Protein AF-A0A3D1GW24-F1 (afdb_monomer_lite)

Sequence (73 aa):
MSKKNSPCIGVCKFKRDGHCIGCSMTKKQKEMSKKLKKPKQTEAFFAMLVAQQEEMGGYGHWQGAYERKKKRS

pLDDT: mean 86.2, std 12.31, range [33.97, 95.56]

Secondary structure (DSSP, 8-state):
---------S-TT-EETTEETTT---HHHHHHHTT--SHHHHHHHHHHHHHHHHHH---THHHHHHHHHHHH-

Radius of gyration: 11.72 Å; chains: 1; bounding box: 26×26×28 Å

Structure (mmCIF, N/CA/C/O backbone):
data_AF-A0A3D1GW24-F1
#
_entry.id   AF-A0A3D1GW24-F1
#
loop_
_atom_site.group_PDB
_atom_site.id
_atom_site.type_symbol
_atom_site.label_atom_id
_atom_site.label_alt_id
_atom_site.label_comp_id
_atom_site.label_asym_id
_atom_site.label_entity_id
_atom_site.label_seq_id
_atom_site.pdbx_PDB_ins_code
_atom_site.Cartn_x
_atom_site.Cartn_y
_atom_site.Cartn_z
_atom_site.occupancy
_atom_site.B_iso_or_equiv
_atom_site.auth_seq_id
_atom_site.auth_comp_id
_atom_site.auth_asym_id
_atom_site.auth_atom_id
_atom_site.pdbx_PDB_model_num
ATOM 1 N N . MET A 1 1 ? -7.214 13.691 15.203 1.00 36.09 1 MET A N 1
ATOM 2 C CA . MET A 1 1 ? -7.661 12.999 13.972 1.00 36.09 1 MET A CA 1
ATOM 3 C C . MET A 1 1 ? -6.893 11.692 13.861 1.00 36.09 1 MET A C 1
ATOM 5 O O . MET A 1 1 ? -5.698 11.744 13.607 1.00 36.09 1 MET A O 1
ATOM 9 N N . SER A 1 2 ? -7.521 10.546 14.157 1.00 33.97 2 SER A N 1
ATOM 10 C CA . SER A 1 2 ? -6.842 9.241 14.204 1.00 33.97 2 SER A CA 1
ATOM 11 C C . SE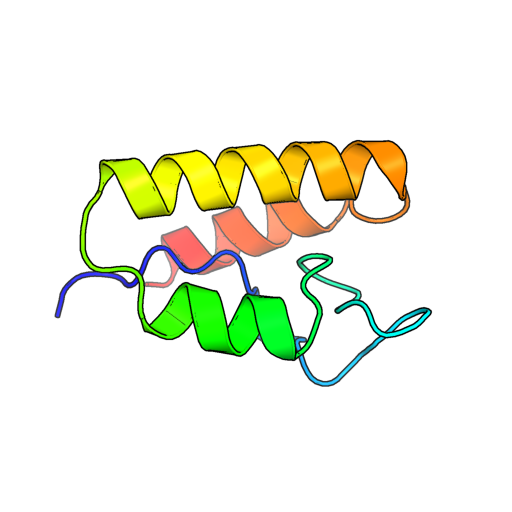R A 1 2 ? -6.007 9.024 12.950 1.00 33.97 2 SER A C 1
ATOM 13 O O . SER A 1 2 ? -6.559 9.006 11.846 1.00 33.97 2 SER A O 1
ATOM 15 N N . LYS A 1 3 ? -4.683 8.909 13.126 1.00 49.09 3 LYS A N 1
ATOM 16 C CA . LYS A 1 3 ? -3.725 8.630 12.055 1.00 49.09 3 LYS A CA 1
ATOM 17 C C . LYS A 1 3 ? -4.249 7.408 11.314 1.00 49.09 3 LYS A C 1
ATOM 19 O O . LYS A 1 3 ? -4.230 6.302 11.846 1.00 49.09 3 LYS A O 1
ATOM 24 N N . LYS A 1 4 ? -4.824 7.613 10.125 1.00 52.94 4 LYS A N 1
ATOM 25 C CA . LYS A 1 4 ? -5.265 6.509 9.274 1.00 52.94 4 LYS A CA 1
ATOM 26 C C . LYS A 1 4 ? -4.005 5.717 8.970 1.00 52.94 4 LYS A C 1
ATOM 28 O O . LYS A 1 4 ? -3.198 6.159 8.154 1.00 52.94 4 LYS A O 1
ATOM 33 N N . ASN A 1 5 ? -3.843 4.587 9.655 1.00 64.00 5 ASN A N 1
ATOM 34 C CA . ASN A 1 5 ? -2.846 3.571 9.359 1.00 64.00 5 ASN A CA 1
ATOM 35 C C . ASN A 1 5 ? -3.174 3.068 7.952 1.00 64.00 5 ASN A C 1
ATOM 37 O O . ASN A 1 5 ? -3.946 2.139 7.769 1.00 64.00 5 ASN A O 1
ATOM 41 N N . SER A 1 6 ? -2.718 3.793 6.938 1.00 73.56 6 SER A N 1
ATOM 42 C CA . SER A 1 6 ? -2.922 3.472 5.536 1.00 73.56 6 SER A CA 1
ATOM 43 C C . SER A 1 6 ? -1.553 3.133 4.964 1.00 73.56 6 SER A C 1
ATOM 45 O O . SER A 1 6 ? -0.691 4.016 4.964 1.00 73.56 6 SER A O 1
ATOM 47 N N . PRO A 1 7 ? -1.371 1.938 4.383 1.00 80.06 7 PRO A N 1
ATOM 48 C CA . PRO A 1 7 ? -0.085 1.492 3.851 1.00 80.06 7 PRO A CA 1
ATOM 49 C C . PRO A 1 7 ? 0.379 2.286 2.617 1.00 80.06 7 PRO A C 1
ATOM 51 O O . PRO A 1 7 ? 1.543 2.213 2.232 1.00 80.06 7 PRO A O 1
ATOM 54 N N . CYS A 1 8 ? -0.489 3.084 1.974 1.00 87.69 8 CYS A N 1
ATOM 55 C CA . CYS A 1 8 ? -0.078 3.911 0.828 1.00 87.69 8 CYS A CA 1
ATOM 56 C C . CYS A 1 8 ? 0.869 5.043 1.264 1.00 87.69 8 CYS A C 1
ATOM 58 O O . CYS A 1 8 ? 0.520 5.879 2.100 1.00 87.69 8 CYS A O 1
ATOM 60 N N . ILE A 1 9 ? 2.020 5.141 0.599 1.00 88.38 9 ILE A N 1
ATOM 61 C CA . ILE A 1 9 ? 3.037 6.196 0.773 1.00 88.38 9 ILE A CA 1
ATOM 62 C C . ILE A 1 9 ? 2.797 7.432 -0.119 1.00 88.38 9 ILE A C 1
ATOM 64 O O . ILE A 1 9 ? 3.678 8.261 -0.291 1.00 88.38 9 ILE A O 1
ATOM 68 N N . GLY A 1 10 ? 1.601 7.570 -0.702 1.00 85.06 10 GLY A N 1
ATOM 69 C CA . GLY A 1 10 ? 1.219 8.730 -1.526 1.00 85.06 10 GLY A CA 1
ATOM 70 C C . GLY A 1 10 ? 1.535 8.607 -3.022 1.00 85.06 10 GLY A C 1
ATOM 71 O O . GLY A 1 10 ? 1.089 9.435 -3.804 1.00 85.06 10 GLY A O 1
ATOM 72 N N . VAL A 1 11 ? 2.199 7.533 -3.453 1.00 88.12 11 VAL A N 1
ATOM 73 C CA . VAL A 1 11 ? 2.590 7.303 -4.862 1.00 88.12 11 VAL A CA 1
ATOM 74 C C . VAL A 1 11 ? 1.566 6.491 -5.660 1.00 88.12 11 VAL A C 1
ATOM 76 O O . VAL A 1 11 ? 1.852 6.019 -6.752 1.00 88.12 11 VAL A O 1
ATOM 79 N N . CYS A 1 12 ? 0.342 6.358 -5.141 1.00 88.50 12 CYS A N 1
ATOM 80 C CA . CYS A 1 12 ? -0.725 5.510 -5.682 1.00 88.50 12 CYS A CA 1
ATOM 81 C C . CYS A 1 12 ? -1.164 5.842 -7.142 1.00 88.50 12 CYS A C 1
ATOM 83 O O . CYS A 1 12 ? -2.026 5.148 -7.681 1.00 88.50 12 CYS A O 1
ATOM 85 N N . LYS A 1 13 ? -0.617 6.899 -7.768 1.00 88.62 13 LYS A N 1
ATOM 86 C CA . LYS A 1 13 ? -0.789 7.225 -9.197 1.00 88.62 13 LYS A CA 1
ATOM 87 C C . LYS A 1 13 ? 0.089 6.370 -10.120 1.00 88.62 13 LYS A C 1
ATOM 89 O O . LYS A 1 13 ? -0.305 6.118 -11.250 1.00 88.62 13 LYS A O 1
ATOM 94 N N . PHE A 1 14 ? 1.233 5.904 -9.625 1.00 91.62 14 PHE A N 1
ATOM 95 C CA . PHE A 1 14 ? 2.171 5.074 -10.373 1.00 91.62 14 PHE A CA 1
ATOM 96 C C . PHE A 1 14 ? 1.856 3.595 -10.145 1.00 91.62 14 PHE A C 1
ATOM 98 O O . PHE A 1 14 ? 1.659 3.169 -9.000 1.00 91.62 14 PHE A O 1
ATOM 105 N N . LYS A 1 15 ? 1.775 2.820 -11.230 1.00 93.19 15 LYS A N 1
ATOM 106 C CA . LYS A 1 15 ? 1.331 1.424 -11.188 1.00 93.19 15 LYS A CA 1
ATOM 107 C C . LYS A 1 15 ? 2.188 0.521 -12.071 1.00 93.19 15 LYS A C 1
ATOM 109 O O . LYS A 1 15 ? 2.618 0.953 -13.132 1.00 93.19 15 LYS A O 1
ATOM 114 N N . ARG A 1 16 ? 2.354 -0.725 -11.631 1.00 93.62 16 ARG A N 1
ATOM 115 C CA . ARG A 1 16 ? 2.924 -1.860 -12.366 1.00 93.62 16 ARG A CA 1
ATOM 116 C C . ARG A 1 16 ? 1.865 -2.961 -12.369 1.00 93.62 16 ARG A C 1
ATOM 118 O O . ARG A 1 16 ? 1.381 -3.311 -11.296 1.00 93.62 16 ARG A O 1
ATOM 125 N N . ASP A 1 17 ? 1.426 -3.399 -13.545 1.00 93.00 17 ASP A N 1
ATOM 126 C CA . ASP A 1 17 ? 0.425 -4.470 -13.713 1.00 93.00 17 ASP A CA 1
ATOM 127 C C . ASP A 1 17 ? -0.867 -4.270 -12.897 1.00 93.00 17 ASP A C 1
ATOM 129 O O . ASP A 1 17 ? -1.436 -5.187 -12.320 1.00 93.00 17 ASP A O 1
ATOM 133 N N . GLY A 1 18 ? -1.337 -3.021 -12.791 1.00 93.31 18 GLY A N 1
ATOM 134 C CA . GLY A 1 18 ? -2.547 -2.680 -12.028 1.00 93.31 18 GLY A CA 1
ATOM 135 C C . GLY A 1 18 ? -2.347 -2.506 -10.514 1.00 93.31 18 GLY A C 1
ATOM 136 O O . GLY A 1 18 ? -3.272 -2.053 -9.827 1.00 93.31 18 GLY A O 1
ATOM 137 N N . HIS A 1 19 ? -1.138 -2.749 -10.009 1.00 94.62 19 HIS A N 1
ATOM 138 C CA . HIS A 1 19 ? -0.746 -2.577 -8.613 1.00 94.62 19 HIS A CA 1
ATOM 139 C C . HIS A 1 19 ? 0.038 -1.281 -8.405 1.00 94.62 19 HIS A C 1
ATOM 141 O O . HIS A 1 19 ? 0.893 -0.916 -9.204 1.00 94.62 19 HIS A O 1
ATOM 147 N N . CYS A 1 20 ? -0.227 -0.566 -7.312 1.00 95.06 20 CYS A N 1
ATOM 148 C CA . CYS A 1 20 ? 0.588 0.579 -6.899 1.00 95.06 20 CYS A CA 1
ATOM 149 C C . CYS A 1 20 ? 2.051 0.146 -6.727 1.00 95.06 20 CYS A C 1
ATOM 151 O O . CYS A 1 20 ? 2.292 -0.827 -6.022 1.00 95.06 20 CYS A O 1
ATOM 153 N N . ILE A 1 21 ? 3.016 0.885 -7.285 1.00 92.94 21 ILE A N 1
ATOM 154 C CA . ILE A 1 21 ? 4.454 0.559 -7.142 1.00 92.94 21 ILE A CA 1
ATOM 155 C C . ILE A 1 21 ? 4.988 0.773 -5.722 1.00 92.94 21 ILE A C 1
ATOM 157 O O . ILE A 1 21 ? 6.018 0.225 -5.368 1.00 92.94 21 ILE A O 1
ATOM 161 N N . GLY A 1 22 ? 4.283 1.564 -4.910 1.00 91.69 22 GLY A N 1
ATOM 162 C CA . GLY A 1 22 ? 4.655 1.789 -3.520 1.00 91.69 22 GLY A CA 1
ATOM 163 C C . GLY A 1 22 ? 4.103 0.708 -2.605 1.00 91.69 22 GLY A C 1
ATOM 164 O O . GLY A 1 22 ? 4.853 0.079 -1.890 1.00 91.69 22 GLY A O 1
ATOM 165 N N . CYS A 1 23 ? 2.785 0.504 -2.595 1.00 92.44 23 CYS A N 1
ATOM 166 C CA . CYS A 1 23 ? 2.122 -0.313 -1.571 1.00 92.44 23 CYS A CA 1
ATOM 167 C C . CYS A 1 23 ? 1.477 -1.598 -2.099 1.00 92.44 23 CYS A C 1
ATOM 169 O O . CYS A 1 23 ? 0.609 -2.118 -1.409 1.00 92.44 23 CYS A O 1
ATOM 171 N N . SER A 1 24 ? 1.786 -2.013 -3.334 1.00 94.81 24 SER A N 1
ATOM 172 C CA . SER A 1 24 ? 1.197 -3.145 -4.085 1.00 94.81 24 SER A CA 1
ATOM 173 C C . SER A 1 24 ? -0.330 -3.153 -4.239 1.00 94.81 24 SER A C 1
ATOM 175 O O . SER A 1 24 ? -0.891 -3.977 -4.948 1.00 94.81 24 SER A O 1
ATOM 177 N N . MET A 1 25 ? -1.047 -2.201 -3.651 1.00 94.75 25 MET A N 1
ATOM 178 C CA . MET A 1 25 ? -2.505 -2.180 -3.708 1.00 94.75 25 MET A CA 1
ATOM 179 C C . MET A 1 25 ? -3.043 -1.947 -5.123 1.00 94.75 25 MET A C 1
ATOM 181 O O . MET A 1 25 ? -2.640 -1.002 -5.809 1.00 94.75 25 MET A O 1
ATOM 185 N N . THR A 1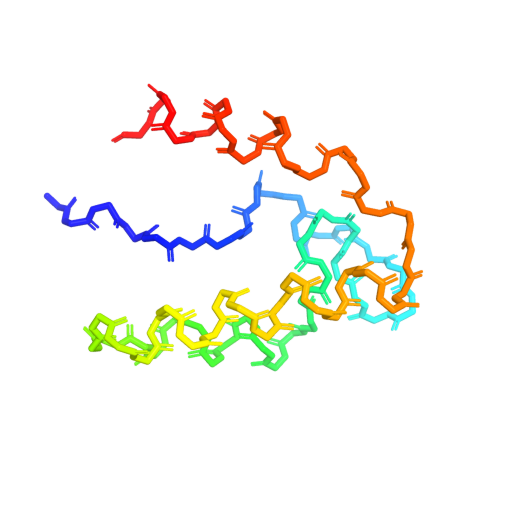 26 ? -4.060 -2.715 -5.498 1.00 94.75 26 THR A N 1
ATOM 186 C CA . THR A 1 26 ?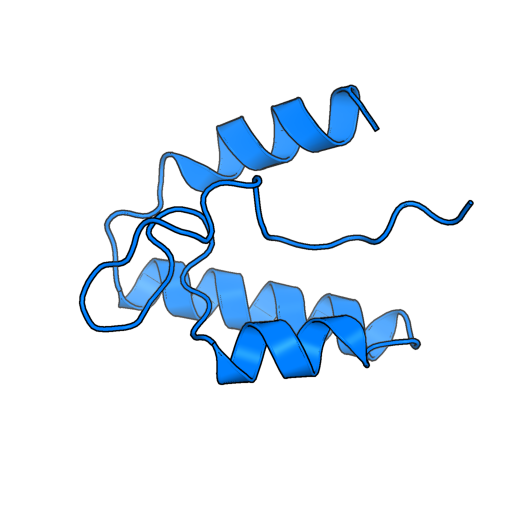 -4.949 -2.414 -6.625 1.00 94.75 26 THR A CA 1
ATOM 187 C C . THR A 1 26 ? -5.907 -1.262 -6.291 1.00 94.75 26 THR A C 1
ATOM 189 O O . THR A 1 26 ? -6.068 -0.848 -5.134 1.00 94.75 26 THR A O 1
ATOM 192 N N . LYS A 1 27 ? -6.621 -0.748 -7.305 1.00 92.19 27 LYS A N 1
ATOM 193 C CA . LYS A 1 27 ? -7.683 0.257 -7.100 1.00 92.19 27 LYS A CA 1
ATOM 194 C C . LYS A 1 27 ? -8.767 -0.252 -6.137 1.00 92.19 27 LYS A C 1
ATOM 196 O O . LYS A 1 27 ? -9.130 0.471 -5.210 1.00 92.19 27 LYS A O 1
ATOM 201 N N . LYS A 1 28 ? -9.221 -1.500 -6.309 1.00 92.69 28 LYS A N 1
ATOM 202 C CA . LYS A 1 28 ? -10.246 -2.126 -5.455 1.00 92.69 28 LYS A CA 1
ATOM 203 C C . LYS A 1 28 ? -9.767 -2.258 -4.006 1.00 92.69 28 LYS A C 1
ATOM 205 O O . LYS A 1 28 ? -10.480 -1.863 -3.088 1.00 92.69 28 LYS A O 1
ATOM 210 N N . GLN A 1 29 ? -8.530 -2.713 -3.793 1.00 92.75 29 GLN A N 1
ATOM 211 C CA . GLN A 1 29 ? -7.927 -2.783 -2.455 1.00 92.75 29 GLN A CA 1
ATOM 212 C C . GLN A 1 29 ? -7.813 -1.397 -1.798 1.00 92.75 29 GLN A C 1
ATOM 214 O O . GLN A 1 29 ? -8.051 -1.256 -0.601 1.00 92.75 29 GLN A O 1
ATOM 219 N N . LYS A 1 30 ? -7.516 -0.342 -2.570 1.00 89.81 30 LYS A N 1
ATOM 220 C CA . LYS A 1 30 ? -7.501 1.050 -2.075 1.00 89.81 30 LYS A CA 1
ATOM 221 C C . LYS A 1 30 ? -8.871 1.558 -1.661 1.00 89.81 30 LYS A C 1
ATOM 223 O O . LYS A 1 30 ? -8.979 2.322 -0.706 1.00 89.81 30 LYS A O 1
ATOM 228 N N . GLU A 1 31 ? -9.916 1.179 -2.375 1.00 90.69 31 GLU A N 1
ATOM 229 C CA . GLU A 1 31 ? -11.284 1.526 -1.993 1.00 90.69 31 GLU A CA 1
ATOM 230 C C . GLU A 1 31 ? -11.736 0.736 -0.761 1.00 90.69 31 GLU A C 1
ATOM 232 O O . GLU A 1 31 ? -12.372 1.309 0.124 1.00 90.69 31 GLU A O 1
ATOM 237 N N . MET A 1 32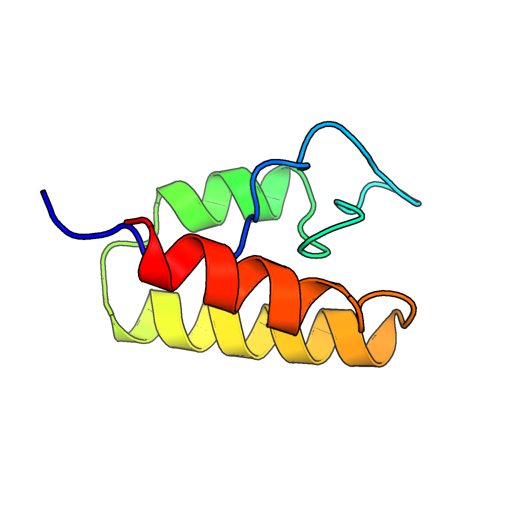 ? -11.339 -0.535 -0.658 1.00 89.94 32 MET A N 1
ATOM 238 C CA . MET A 1 32 ? -11.592 -1.380 0.509 1.00 89.94 32 MET A CA 1
ATOM 239 C C . MET A 1 32 ? -10.909 -0.831 1.767 1.00 89.94 32 MET A C 1
ATOM 241 O O . MET A 1 32 ? -11.567 -0.688 2.796 1.00 89.94 32 MET A O 1
ATOM 245 N N . SER A 1 33 ? -9.633 -0.434 1.683 1.00 88.19 33 SER A N 1
ATOM 246 C CA . SER A 1 33 ? -8.879 0.061 2.844 1.00 88.19 33 SER A CA 1
ATOM 247 C C . SER A 1 33 ? -9.493 1.317 3.470 1.00 88.19 33 SER A C 1
ATOM 249 O O . SER A 1 33 ? -9.469 1.480 4.687 1.00 88.19 33 SER A O 1
ATOM 251 N N . LYS A 1 34 ? -10.119 2.186 2.662 1.00 85.56 34 LYS A N 1
ATOM 252 C CA . LYS A 1 34 ? -10.838 3.379 3.147 1.00 85.56 34 LYS A CA 1
ATOM 253 C C . LYS A 1 34 ? -12.056 3.043 4.011 1.00 85.56 34 LYS A C 1
ATOM 255 O O . LYS A 1 34 ? -12.491 3.899 4.779 1.00 85.56 34 LYS A O 1
ATOM 260 N N . LYS A 1 35 ? -12.626 1.845 3.848 1.00 89.12 35 LYS A N 1
ATOM 261 C CA . LYS A 1 35 ? -13.819 1.379 4.569 1.00 89.12 35 LYS A CA 1
ATOM 262 C C . LYS A 1 35 ? -13.474 0.618 5.852 1.00 89.12 35 LYS A C 1
ATOM 264 O O . LYS A 1 35 ? -14.373 0.376 6.654 1.00 89.12 35 LYS A O 1
ATOM 269 N N . LEU A 1 36 ? -12.204 0.264 6.069 1.00 88.44 36 LEU A N 1
ATOM 270 C CA . LEU A 1 36 ? -11.760 -0.424 7.281 1.00 88.44 36 LEU A CA 1
ATOM 271 C C . LEU A 1 36 ? -11.813 0.536 8.472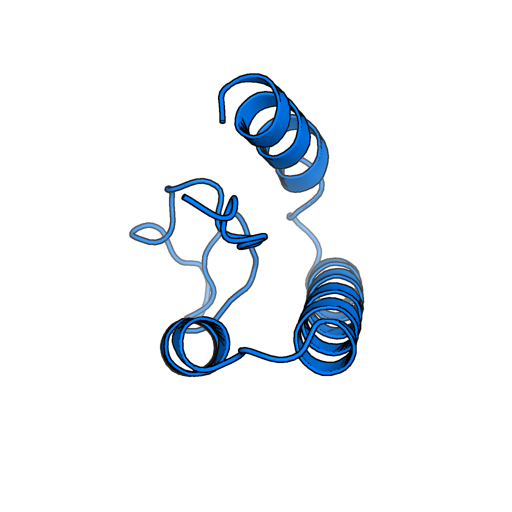 1.00 88.44 36 LEU A C 1
ATOM 273 O O . LEU A 1 36 ? -11.181 1.592 8.468 1.00 88.44 36 LEU A O 1
ATOM 277 N N . LYS A 1 37 ? -12.602 0.170 9.486 1.00 83.88 37 LYS A N 1
ATOM 278 C CA . LYS A 1 37 ? -12.784 0.967 10.712 1.00 83.88 37 LYS A CA 1
ATOM 279 C C . LYS A 1 37 ? -12.269 0.256 11.961 1.00 83.88 37 LYS A C 1
ATOM 281 O O . LYS A 1 37 ? -11.907 0.920 12.925 1.00 83.88 37 LYS A O 1
ATOM 286 N N . LYS A 1 38 ? -12.249 -1.082 11.959 1.00 87.69 38 LYS A N 1
ATOM 287 C CA . LYS A 1 38 ? -11.849 -1.883 13.122 1.00 87.69 38 LYS A CA 1
ATOM 288 C C . LYS A 1 38 ? -10.338 -2.157 13.094 1.00 87.69 38 LYS A C 1
ATOM 290 O O . LYS A 1 38 ? -9.849 -2.572 12.044 1.00 87.69 38 LYS A O 1
ATOM 295 N N . PRO A 1 39 ? -9.618 -2.027 14.224 1.00 86.75 39 PRO A N 1
ATOM 296 C CA . PRO A 1 39 ? -8.175 -2.281 14.295 1.00 86.75 39 PRO A CA 1
ATOM 297 C C . PRO A 1 39 ? -7.764 -3.647 13.734 1.00 86.75 39 PRO A C 1
ATOM 299 O O . PRO A 1 39 ? -6.945 -3.697 12.825 1.00 86.75 39 PRO A O 1
ATOM 302 N N . LYS A 1 40 ? -8.443 -4.726 14.151 1.00 88.00 40 LYS A N 1
ATOM 303 C CA . LYS A 1 40 ? -8.180 -6.093 13.664 1.00 88.00 40 LYS A CA 1
ATOM 304 C C . LYS A 1 40 ? -8.295 -6.234 12.142 1.00 88.00 40 LYS A C 1
ATOM 306 O O . LYS A 1 40 ? -7.523 -6.953 11.524 1.00 88.00 40 LYS A O 1
ATOM 311 N N . GLN A 1 41 ? -9.261 -5.547 11.525 1.00 89.69 41 GLN A N 1
ATOM 312 C CA . GLN A 1 41 ? -9.433 -5.588 10.068 1.00 89.69 41 GLN A CA 1
ATOM 313 C C . GLN A 1 41 ? -8.303 -4.842 9.360 1.00 89.69 41 GLN A C 1
ATOM 315 O O . GLN A 1 41 ? -7.821 -5.289 8.324 1.00 89.69 41 GLN A O 1
ATOM 320 N N . THR A 1 42 ? -7.880 -3.711 9.923 1.00 88.31 42 THR A N 1
ATOM 321 C CA . THR A 1 42 ? -6.737 -2.951 9.419 1.00 88.31 42 THR A CA 1
ATOM 322 C C . THR A 1 42 ? -5.458 -3.777 9.523 1.00 88.31 42 THR A C 1
ATOM 324 O O . THR A 1 42 ? -4.753 -3.900 8.532 1.00 88.31 42 THR A O 1
ATOM 327 N N . GLU A 1 43 ? -5.182 -4.391 10.673 1.00 88.94 43 GLU A N 1
ATOM 328 C CA . GLU A 1 43 ? -4.005 -5.247 10.882 1.00 88.94 43 GLU A CA 1
ATOM 329 C C . GLU A 1 43 ? -3.973 -6.430 9.911 1.00 88.94 43 GLU A C 1
ATOM 331 O O . GLU A 1 43 ? -2.973 -6.621 9.221 1.00 88.94 43 GLU A O 1
ATOM 336 N N . ALA A 1 44 ? -5.088 -7.154 9.768 1.00 91.75 44 ALA A N 1
ATOM 337 C CA . ALA A 1 44 ? -5.201 -8.244 8.800 1.00 91.75 44 ALA A CA 1
ATOM 338 C C . ALA A 1 44 ? -4.964 -7.764 7.357 1.00 91.75 44 ALA A C 1
ATOM 340 O O . ALA A 1 44 ? -4.301 -8.436 6.568 1.00 91.75 44 ALA A O 1
ATOM 341 N N . PHE A 1 45 ? -5.456 -6.571 7.010 1.00 92.12 45 PHE A N 1
ATOM 342 C CA . PHE A 1 45 ? -5.231 -5.976 5.695 1.00 92.12 45 PHE A CA 1
ATOM 343 C C . PHE A 1 45 ? -3.762 -5.601 5.460 1.00 92.12 45 PHE A C 1
ATOM 345 O O . PHE A 1 45 ? -3.260 -5.769 4.351 1.00 92.12 45 PHE A O 1
ATOM 352 N N . PHE A 1 46 ? -3.059 -5.115 6.487 1.00 89.50 46 PHE A N 1
ATOM 353 C CA . PHE A 1 46 ? -1.618 -4.867 6.407 1.00 89.50 46 PHE A CA 1
ATOM 354 C C . PHE A 1 46 ? -0.829 -6.158 6.219 1.00 89.50 46 PHE A C 1
ATOM 356 O O . PHE A 1 46 ? 0.020 -6.199 5.335 1.00 89.50 46 PHE A O 1
ATOM 363 N N . ALA A 1 47 ? -1.127 -7.197 7.003 1.00 91.94 47 ALA A N 1
ATOM 364 C CA . ALA A 1 47 ? -0.456 -8.490 6.887 1.00 91.94 47 ALA A CA 1
ATOM 365 C C . ALA A 1 47 ? -0.616 -9.077 5.476 1.00 91.94 47 ALA A C 1
ATOM 367 O O . ALA A 1 47 ? 0.366 -9.478 4.857 1.00 91.94 47 ALA A O 1
ATOM 368 N N . MET A 1 48 ? -1.832 -9.019 4.922 1.00 94.31 48 MET A N 1
ATOM 369 C CA . MET A 1 48 ? -2.098 -9.436 3.543 1.00 94.31 48 MET A CA 1
ATOM 370 C C . MET A 1 48 ? -1.276 -8.639 2.522 1.00 94.31 48 MET A C 1
ATOM 372 O O . MET A 1 48 ? -0.732 -9.222 1.590 1.00 94.31 48 MET A O 1
ATOM 376 N N . LEU A 1 49 ? -1.142 -7.319 2.695 1.00 92.56 49 LEU A N 1
ATOM 377 C CA . LEU A 1 49 ? -0.349 -6.503 1.773 1.00 92.56 49 LEU A CA 1
ATOM 378 C C . LEU A 1 49 ? 1.147 -6.789 1.841 1.00 92.56 49 LEU A C 1
ATOM 380 O O . LEU A 1 49 ? 1.796 -6.719 0.801 1.00 92.56 49 LEU A O 1
ATOM 384 N N . VAL A 1 50 ? 1.686 -7.084 3.025 1.00 91.00 50 VAL A N 1
ATOM 385 C CA . VAL A 1 50 ? 3.093 -7.481 3.170 1.00 91.00 50 VAL A CA 1
ATOM 386 C C . VAL A 1 50 ? 3.334 -8.799 2.439 1.00 91.00 50 VAL A C 1
ATOM 388 O O . VAL A 1 50 ? 4.187 -8.833 1.560 1.00 91.00 50 VAL A O 1
ATOM 391 N N . ALA A 1 51 ? 2.497 -9.815 2.674 1.00 94.44 51 ALA A N 1
ATOM 392 C CA . ALA A 1 51 ? 2.586 -11.087 1.953 1.00 94.44 51 ALA A CA 1
ATOM 393 C C . ALA A 1 51 ? 2.468 -10.899 0.427 1.00 94.44 51 ALA A C 1
ATOM 395 O O . ALA A 1 51 ? 3.227 -11.472 -0.348 1.00 94.44 51 ALA A O 1
ATOM 396 N N . GLN A 1 52 ? 1.563 -10.023 -0.026 1.00 94.31 52 GLN A N 1
ATOM 397 C CA . GLN A 1 52 ? 1.432 -9.699 -1.448 1.00 94.31 52 GLN A CA 1
ATOM 398 C C . GLN A 1 52 ? 2.695 -9.021 -2.013 1.00 94.31 52 GLN A C 1
ATOM 400 O O . GLN A 1 52 ? 3.050 -9.239 -3.167 1.00 94.31 52 GLN A O 1
ATOM 405 N N . GLN A 1 53 ? 3.360 -8.158 -1.239 1.00 93.81 53 GLN A N 1
ATOM 406 C CA . GLN A 1 53 ? 4.606 -7.507 -1.658 1.00 93.81 53 GLN A CA 1
ATOM 407 C C . GLN A 1 53 ? 5.773 -8.489 -1.748 1.00 93.81 53 GLN A C 1
ATOM 409 O O . GLN A 1 53 ? 6.595 -8.345 -2.654 1.00 93.81 53 GLN A O 1
ATOM 414 N N . GLU A 1 54 ? 5.836 -9.453 -0.830 1.00 93.69 54 GLU A N 1
ATOM 415 C CA . GLU A 1 54 ? 6.836 -10.523 -0.823 1.00 93.69 54 GLU A CA 1
ATOM 416 C C . GLU A 1 54 ? 6.689 -11.408 -2.063 1.00 93.69 54 GLU A C 1
ATOM 418 O O . GLU A 1 54 ? 7.657 -11.563 -2.803 1.00 93.69 54 GLU A O 1
ATOM 423 N N . GLU A 1 55 ? 5.469 -11.865 -2.359 1.00 95.56 55 GLU A N 1
ATOM 424 C CA . GLU A 1 55 ? 5.176 -12.689 -3.540 1.00 95.56 55 GLU A CA 1
ATOM 425 C C . GLU A 1 55 ? 5.479 -11.951 -4.856 1.00 95.56 55 GLU A C 1
ATOM 427 O O . GLU A 1 55 ? 6.057 -12.502 -5.789 1.00 95.56 55 GLU A O 1
ATOM 432 N N . MET A 1 56 ? 5.110 -10.669 -4.948 1.00 93.56 56 MET A N 1
ATOM 433 C CA . MET A 1 56 ? 5.290 -9.888 -6.177 1.00 93.56 56 MET A CA 1
ATOM 434 C C . MET A 1 56 ? 6.720 -9.367 -6.391 1.00 93.56 56 MET A C 1
ATOM 436 O O . MET A 1 56 ? 7.066 -8.969 -7.510 1.00 93.56 56 MET A O 1
ATOM 440 N N . GLY A 1 57 ? 7.511 -9.242 -5.323 1.00 93.25 57 GLY A N 1
ATOM 441 C CA . GLY A 1 57 ? 8.831 -8.614 -5.344 1.00 93.25 57 GLY A CA 1
ATOM 442 C C . GLY A 1 57 ? 8.843 -7.138 -5.790 1.00 93.25 57 GLY A C 1
ATOM 443 O O . GLY A 1 57 ? 7.853 -6.559 -6.244 1.00 93.25 57 GLY A O 1
ATOM 444 N N . GLY A 1 58 ? 10.002 -6.480 -5.675 1.00 90.06 58 GLY A N 1
ATOM 445 C CA . GLY A 1 58 ? 10.192 -5.090 -6.133 1.00 90.06 58 GLY A CA 1
ATOM 446 C C . GLY A 1 58 ? 9.647 -4.000 -5.196 1.00 90.06 58 GLY A C 1
ATOM 447 O O . GLY A 1 58 ? 9.689 -2.816 -5.532 1.00 90.06 58 GLY A O 1
ATOM 448 N N . TYR A 1 59 ? 9.189 -4.372 -3.999 1.00 92.56 59 TYR A N 1
ATOM 449 C CA . TYR A 1 59 ? 8.615 -3.457 -3.005 1.00 92.56 59 TYR A CA 1
ATOM 450 C C . TYR A 1 59 ? 9.543 -3.128 -1.825 1.00 92.56 59 TYR A C 1
ATOM 452 O O . TYR A 1 59 ? 9.128 -2.424 -0.913 1.00 92.56 59 TYR A O 1
ATOM 460 N N . GLY A 1 60 ? 10.815 -3.544 -1.834 1.00 87.12 60 GLY A N 1
ATOM 461 C CA . GLY A 1 60 ? 11.733 -3.329 -0.697 1.00 87.12 60 GLY A CA 1
ATOM 462 C C . GLY A 1 60 ? 11.924 -1.858 -0.283 1.00 87.12 60 GLY A C 1
ATOM 463 O O . GLY A 1 60 ? 12.163 -1.547 0.880 1.00 87.12 60 GLY A O 1
ATOM 464 N N . HIS A 1 61 ? 11.728 -0.918 -1.211 1.00 87.38 61 HIS A N 1
ATOM 465 C CA . HIS A 1 61 ? 11.777 0.520 -0.930 1.00 87.38 61 HIS A CA 1
ATOM 466 C C . HIS A 1 61 ? 10.574 1.033 -0.108 1.00 87.38 61 HIS A C 1
ATOM 468 O O . HIS A 1 61 ? 10.622 2.141 0.443 1.00 87.38 61 HIS A O 1
ATOM 474 N N . TRP A 1 62 ? 9.488 0.256 -0.030 1.00 89.88 62 TRP A N 1
ATOM 475 C CA . TRP A 1 62 ? 8.243 0.637 0.632 1.00 89.88 62 TRP A CA 1
ATOM 476 C C . TRP A 1 62 ? 8.423 0.836 2.133 1.00 89.88 62 TRP A C 1
ATOM 478 O O . TRP A 1 62 ? 7.975 1.860 2.649 1.00 89.88 62 TRP A O 1
ATOM 488 N N . GLN A 1 63 ? 9.105 -0.084 2.824 1.00 85.31 63 GLN A N 1
ATOM 489 C CA . GLN A 1 63 ? 9.227 -0.056 4.284 1.00 85.31 63 GLN A CA 1
ATOM 490 C C . GLN A 1 63 ? 9.858 1.254 4.773 1.00 85.31 63 GLN A C 1
ATOM 492 O O . GLN A 1 63 ? 9.250 1.990 5.554 1.00 85.31 63 GLN A O 1
ATOM 497 N N . GLY A 1 64 ? 11.019 1.625 4.223 1.00 87.62 64 GLY A N 1
ATOM 498 C CA . GLY A 1 64 ? 11.684 2.879 4.582 1.00 87.62 64 GLY A CA 1
ATOM 499 C C . GLY A 1 64 ? 10.846 4.118 4.241 1.00 87.62 64 GLY A C 1
ATOM 500 O O . GLY A 1 64 ? 10.820 5.090 4.999 1.00 87.62 64 GLY A O 1
ATOM 501 N N . ALA A 1 65 ? 10.116 4.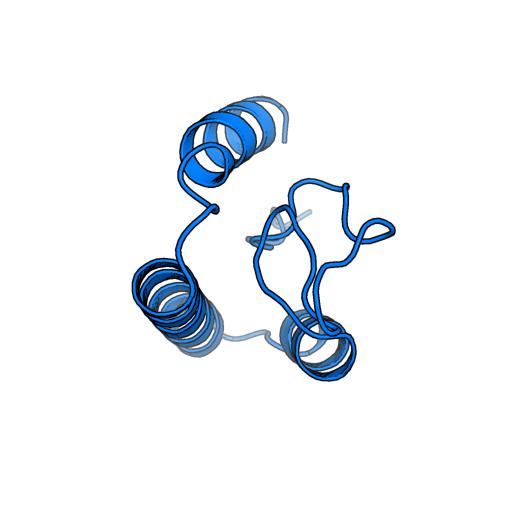105 3.121 1.00 88.50 65 ALA A N 1
ATOM 502 C CA . ALA A 1 65 ? 9.218 5.204 2.762 1.00 88.50 65 ALA A CA 1
ATOM 503 C C . ALA A 1 65 ? 8.006 5.305 3.706 1.00 88.50 65 ALA A C 1
ATOM 505 O O . ALA A 1 65 ? 7.601 6.412 4.080 1.00 88.50 65 ALA A O 1
ATOM 506 N N . TYR A 1 66 ? 7.445 4.167 4.114 1.00 87.62 66 TYR A N 1
ATOM 507 C CA . TYR A 1 66 ? 6.319 4.086 5.036 1.00 87.62 66 TYR A CA 1
ATOM 508 C C . TYR A 1 66 ? 6.701 4.569 6.439 1.00 87.62 66 TYR A C 1
ATOM 510 O O . TYR A 1 66 ? 5.991 5.395 7.017 1.00 87.62 66 TYR A O 1
ATOM 518 N N . GLU A 1 67 ? 7.861 4.161 6.953 1.00 85.44 67 GLU A N 1
ATOM 519 C CA . GLU A 1 67 ? 8.383 4.631 8.241 1.00 85.44 67 GLU A CA 1
ATOM 520 C C . GLU A 1 67 ? 8.629 6.143 8.250 1.00 85.44 67 GLU A C 1
ATOM 522 O O . GLU A 1 67 ? 8.202 6.840 9.176 1.00 85.44 67 GLU A O 1
ATOM 527 N N . ARG A 1 68 ? 9.250 6.685 7.191 1.00 86.62 68 ARG A N 1
ATOM 528 C CA . ARG A 1 68 ? 9.434 8.139 7.038 1.00 86.62 68 ARG A CA 1
ATOM 529 C C . ARG A 1 68 ? 8.100 8.882 7.039 1.00 86.62 68 ARG A C 1
ATOM 531 O O . ARG A 1 68 ? 7.988 9.934 7.665 1.00 86.62 68 ARG A O 1
ATOM 538 N N . LYS A 1 69 ? 7.075 8.337 6.377 1.00 84.50 69 LYS A N 1
ATOM 539 C CA . LYS A 1 69 ? 5.721 8.904 6.395 1.00 84.50 69 LYS A CA 1
ATOM 540 C C . LYS A 1 69 ? 5.105 8.865 7.796 1.00 84.50 69 LYS A C 1
ATOM 542 O O . LYS A 1 69 ? 4.523 9.865 8.216 1.00 84.50 69 LYS A O 1
ATOM 547 N N . LYS A 1 70 ? 5.241 7.746 8.516 1.00 80.88 70 LYS A N 1
ATOM 548 C CA . LYS A 1 70 ? 4.716 7.581 9.881 1.00 80.88 70 LYS A CA 1
ATOM 549 C C . LYS A 1 70 ? 5.317 8.605 10.848 1.00 80.88 70 LYS A C 1
ATOM 551 O O . LYS A 1 70 ? 4.586 9.136 11.670 1.00 80.88 70 LYS A O 1
ATOM 556 N N . LYS A 1 71 ? 6.611 8.922 10.713 1.00 80.75 71 LYS A N 1
ATOM 557 C CA . LYS A 1 71 ? 7.292 9.959 11.516 1.00 80.75 71 LYS A CA 1
ATOM 558 C C . LYS A 1 71 ? 6.788 11.385 11.241 1.00 80.75 71 LYS A C 1
ATOM 560 O O . LYS A 1 71 ? 6.926 12.243 12.100 1.00 80.75 71 LYS A O 1
ATOM 565 N N . ARG A 1 72 ? 6.225 11.644 10.054 1.00 70.81 72 ARG A N 1
ATOM 566 C CA . ARG A 1 72 ? 5.714 12.964 9.631 1.00 70.81 72 ARG A CA 1
ATOM 567 C C . ARG A 1 72 ? 4.219 13.182 9.912 1.00 70.81 72 ARG A C 1
ATOM 569 O O . ARG A 1 72 ? 3.735 14.282 9.674 1.00 70.81 72 ARG A O 1
ATOM 576 N N . SER A 1 73 ? 3.487 12.142 10.325 1.00 61.03 73 SER A N 1
ATOM 577 C CA . SER A 1 73 ? 2.026 12.161 10.552 1.00 61.03 73 SER A CA 1
ATOM 578 C C . SER A 1 73 ? 1.701 12.095 12.036 1.00 61.03 73 SER A C 1
ATOM 580 O O . SER A 1 73 ? 0.607 12.537 12.435 1.00 61.03 73 SER A O 1
#

Foldseek 3Di:
DPPLPDLDLPQQVDDDPQARLQQRDHPVLVVVSVVDDDPVVNVVSSVVSVVVCVVVDNHPVNVVSSVVVVVVD